Protein AF-A0A926PT07-F1 (afdb_monomer)

Secondary structure (DSSP, 8-state):
-TTTT-EEEEEEEEEEEEEEEEEEEE-TTEEEEEEETTEEEEEEEHHHHTTT--EE-GGGTT-EEEEEEEEESSSTT-EEEEEEEE-SSS--EEEEEEEEE--SS----------EEEEE--------

pLDDT: mean 75.86, std 19.14, range [34.69, 98.06]

Sequence (128 aa):
MAFQGDKVTIDVEKTLNYSGSNWDAISSGNIFSFYMNDRLIQSFSTADVNPVALVSAAQHEGEGKGFVHFYSTSNADNFNRIVIEQNDGSGFESDNHSFHAGTGKFAPTLVPEPSIVLGLATIGSTLR

Mean predicted aligned error: 9.71 Å

Radius of gyration: 14.76 Å; Cα contacts (8 Å, |Δi|>4): 295; chains: 1; bounding box: 50×29×31 Å

Solvent-accessible surface area (backbone atoms only — not comparable to full-atom values): 7240 Å² total; per-residue (Å²): 112,90,45,68,72,42,74,49,76,51,78,51,98,50,52,20,12,35,41,31,28,34,37,37,55,58,31,86,27,34,34,46,34,35,14,42,79,92,43,79,48,50,74,43,43,39,78,74,48,60,86,74,60,61,57,57,39,82,89,54,84,55,30,23,40,45,46,40,35,43,30,10,71,32,64,82,37,29,27,30,31,40,39,38,36,26,70,42,68,82,53,83,45,71,47,80,73,44,78,41,80,40,73,30,48,56,76,84,77,88,72,99,64,99,65,45,82,45,75,42,73,72,80,80,80,82,81,126

Nearest PDB structures (foldseek):
  5iku-assembly1_A  TM=4.256E-01  e=6.394E-01  Hathewaya histolytica
  6vls-assembly4_D  TM=3.884E-01  e=1.307E+00  Escherichia coli
  6vls-assembly2_B  TM=4.120E-01  e=2.145E+00  Escherichia coli
  1ous-assembly2_D-2  TM=3.761E-01  e=1.307E+00  Pseudomonas aeruginosa

Foldseek 3Di:
DVAAFHKDKDFAPFWFFKKKWKWWQQDQQKKKWFAAVPHTQDMDHSVNVVVFDFPQDVVSVRIGIFIEMEGEQFQSRIGGMIMIHGNDDDDTDIHDMDTDRDGTGDDDPDDPDPGHYDYRDGPDDPDD

Structure (mmCIF, N/CA/C/O backbone):
data_AF-A0A926PT07-F1
#
_entry.id   AF-A0A926PT07-F1
#
loop_
_atom_site.group_PDB
_atom_site.id
_atom_site.type_symbol
_atom_site.label_atom_id
_atom_site.label_alt_id
_atom_site.label_comp_id
_atom_site.label_asym_id
_atom_site.label_entity_id
_atom_site.label_seq_id
_atom_site.pdbx_PDB_ins_code
_atom_site.Cartn_x
_atom_site.Cartn_y
_atom_site.Cartn_z
_atom_site.occupancy
_atom_site.B_iso_or_equiv
_atom_site.auth_seq_id
_atom_site.auth_comp_id
_atom_site.auth_asym_id
_atom_site.auth_atom_id
_atom_site.pdbx_PDB_model_num
ATOM 1 N N . MET A 1 1 ? 11.630 -14.022 -18.370 1.00 49.03 1 MET A N 1
ATOM 2 C CA . MET A 1 1 ? 11.793 -13.020 -17.293 1.00 49.03 1 MET A CA 1
ATOM 3 C C . MET A 1 1 ? 11.371 -13.683 -15.991 1.00 49.03 1 MET A C 1
ATOM 5 O O . MET A 1 1 ? 10.574 -14.610 -16.067 1.00 49.03 1 MET A O 1
ATOM 9 N N . ALA A 1 2 ? 11.956 -13.325 -14.847 1.00 54.44 2 ALA A N 1
ATOM 10 C CA . ALA A 1 2 ? 11.891 -14.163 -13.644 1.00 54.44 2 ALA A CA 1
ATOM 11 C C . ALA A 1 2 ? 10.498 -14.262 -12.981 1.00 54.44 2 ALA A C 1
ATOM 13 O O . ALA A 1 2 ? 10.319 -15.167 -12.180 1.00 54.44 2 ALA A O 1
ATOM 14 N N . PHE A 1 3 ? 9.533 -13.394 -13.328 1.00 57.81 3 PHE A N 1
ATOM 15 C CA . PHE A 1 3 ? 8.243 -13.291 -12.618 1.00 57.81 3 PHE A CA 1
ATOM 16 C C . PHE A 1 3 ? 7.049 -12.833 -13.487 1.00 57.81 3 PHE A C 1
ATOM 18 O O . PHE A 1 3 ? 6.127 -12.190 -12.995 1.00 57.81 3 PHE A O 1
ATOM 25 N N . GLN A 1 4 ? 7.048 -13.091 -14.800 1.00 65.31 4 GLN A N 1
ATOM 26 C CA . GLN A 1 4 ? 5.950 -12.619 -15.657 1.00 65.31 4 GLN A CA 1
ATOM 27 C C . GLN A 1 4 ? 4.673 -13.451 -15.456 1.00 65.31 4 GLN A C 1
ATOM 29 O O . GLN A 1 4 ? 4.648 -14.635 -15.785 1.00 65.31 4 GLN A O 1
ATOM 34 N N . GLY A 1 5 ? 3.606 -12.807 -14.979 1.00 67.62 5 GLY A N 1
ATOM 35 C CA . GLY A 1 5 ? 2.313 -13.428 -14.673 1.00 67.62 5 GLY A CA 1
ATOM 36 C C . GLY A 1 5 ? 2.192 -13.954 -13.240 1.00 67.62 5 GLY A C 1
ATOM 37 O O . GLY A 1 5 ? 1.138 -14.478 -12.877 1.00 67.62 5 GLY A O 1
ATOM 38 N N . ASP A 1 6 ? 3.238 -13.788 -12.430 1.00 79.31 6 ASP A N 1
ATOM 39 C CA . ASP A 1 6 ? 3.248 -14.215 -11.038 1.00 79.31 6 ASP A CA 1
ATOM 40 C C . ASP A 1 6 ? 2.707 -13.129 -10.107 1.00 79.31 6 ASP A C 1
ATOM 42 O O . ASP A 1 6 ? 2.723 -11.926 -10.398 1.00 79.31 6 ASP A O 1
ATOM 46 N N . LYS A 1 7 ? 2.203 -13.589 -8.961 1.00 87.75 7 LYS A N 1
ATOM 47 C CA . LYS A 1 7 ? 1.618 -12.748 -7.922 1.00 87.75 7 LYS A CA 1
ATOM 48 C C . LYS A 1 7 ? 2.162 -13.164 -6.569 1.00 87.75 7 LYS A C 1
ATOM 50 O O . LYS A 1 7 ? 2.256 -14.356 -6.276 1.00 87.75 7 LYS A O 1
ATOM 55 N N . VAL A 1 8 ? 2.462 -12.182 -5.733 1.00 89.50 8 VAL A N 1
ATOM 56 C CA . VAL A 1 8 ? 2.810 -12.386 -4.328 1.00 89.50 8 VAL A CA 1
ATOM 57 C C . VAL A 1 8 ? 1.736 -11.748 -3.467 1.00 89.50 8 VAL A C 1
ATOM 59 O O . VAL A 1 8 ? 1.287 -10.635 -3.736 1.00 89.50 8 VAL A O 1
ATOM 62 N N . THR A 1 9 ? 1.336 -12.457 -2.417 1.00 93.62 9 THR A N 1
ATOM 63 C CA . THR A 1 9 ? 0.328 -11.984 -1.471 1.00 93.62 9 THR A CA 1
ATOM 64 C C . THR A 1 9 ? 0.950 -11.785 -0.098 1.00 93.62 9 THR A C 1
ATOM 66 O O . THR A 1 9 ? 1.647 -12.664 0.410 1.00 93.62 9 THR A O 1
ATOM 69 N N . ILE A 1 10 ? 0.655 -10.641 0.514 1.00 94.00 10 ILE A N 1
ATOM 70 C CA . ILE A 1 10 ? 0.904 -10.356 1.925 1.00 94.00 10 ILE A CA 1
ATOM 71 C C . ILE A 1 10 ? -0.457 -10.332 2.621 1.00 94.00 10 ILE A C 1
ATOM 73 O O . ILE A 1 10 ? -1.212 -9.366 2.490 1.00 94.00 10 ILE A O 1
ATOM 77 N N . ASP A 1 11 ? -0.762 -11.405 3.345 1.00 96.56 11 ASP A N 1
ATOM 78 C CA . ASP A 1 11 ? -1.942 -11.512 4.202 1.00 96.56 11 ASP A CA 1
ATOM 79 C C . ASP A 1 11 ? -1.578 -11.160 5.646 1.00 96.56 11 ASP A C 1
ATOM 81 O O . ASP A 1 11 ? -0.572 -11.633 6.183 1.00 96.56 11 ASP A O 1
ATOM 85 N N . VAL A 1 12 ? -2.413 -10.351 6.296 1.00 95.06 12 VAL A N 1
ATOM 86 C CA . VAL A 1 12 ? -2.250 -10.002 7.711 1.00 95.06 12 VAL A CA 1
ATOM 87 C C . VAL A 1 12 ? -3.519 -10.290 8.508 1.00 95.06 12 VAL A C 1
ATOM 89 O O . VAL A 1 12 ? -4.640 -10.115 8.039 1.00 95.06 12 VAL A O 1
ATOM 92 N N . GLU A 1 13 ? -3.353 -10.695 9.768 1.00 95.75 13 GLU A N 1
ATOM 93 C CA . GLU A 1 13 ? -4.489 -11.006 10.651 1.00 95.75 13 GLU A CA 1
ATOM 94 C C . GLU A 1 13 ? -5.271 -9.762 11.101 1.00 95.75 13 GLU A C 1
ATOM 96 O O . GLU A 1 13 ? -6.416 -9.858 11.548 1.00 95.75 13 GLU A O 1
ATOM 101 N N . LYS A 1 14 ? -4.640 -8.585 11.053 1.00 96.81 14 LYS A N 1
ATOM 102 C CA . LYS A 1 14 ? -5.227 -7.321 11.507 1.00 96.81 14 LYS A CA 1
ATOM 103 C C . LYS A 1 14 ? -5.712 -6.498 10.326 1.00 96.81 14 LYS A C 1
ATOM 105 O O . LYS A 1 14 ? -5.094 -6.487 9.270 1.00 96.81 14 LYS A O 1
ATOM 110 N N . THR A 1 15 ? -6.759 -5.713 10.559 1.00 97.56 15 THR A N 1
ATOM 111 C CA . THR A 1 15 ? -7.074 -4.590 9.680 1.00 97.56 15 THR A CA 1
ATOM 112 C C . THR A 1 15 ? -5.949 -3.561 9.749 1.00 97.56 15 THR A C 1
ATOM 114 O O . THR A 1 15 ? -5.520 -3.165 10.837 1.00 97.56 15 THR A O 1
ATOM 117 N N . LEU A 1 16 ? -5.487 -3.138 8.583 1.00 97.62 16 LEU A N 1
ATOM 118 C CA . LEU A 1 16 ? -4.525 -2.072 8.382 1.00 97.62 16 LEU A CA 1
ATOM 119 C C . LEU A 1 16 ? -5.238 -0.839 7.840 1.00 97.62 16 LEU A C 1
ATOM 121 O O . LEU A 1 16 ? -6.182 -0.929 7.050 1.00 97.62 16 LEU A O 1
ATOM 125 N N . ASN A 1 17 ? -4.723 0.320 8.226 1.00 96.31 17 ASN A N 1
ATOM 126 C CA . ASN A 1 17 ? -5.067 1.590 7.596 1.00 96.31 17 ASN A CA 1
ATOM 127 C C . ASN A 1 17 ? -3.843 2.296 6.988 1.00 96.31 17 ASN A C 1
ATOM 129 O O . ASN A 1 17 ? -3.971 3.395 6.449 1.00 96.31 17 ASN A O 1
ATOM 133 N N . TYR A 1 18 ? -2.665 1.667 7.055 1.00 94.00 18 TYR A N 1
ATOM 134 C CA . TYR A 1 18 ? -1.445 2.141 6.415 1.00 94.00 18 TYR A CA 1
ATOM 135 C C . TYR A 1 18 ? -0.477 0.992 6.100 1.00 94.00 18 TYR A C 1
ATOM 137 O O . TYR A 1 18 ? -0.304 0.065 6.900 1.00 94.00 18 TYR A O 1
ATOM 145 N N . SER A 1 19 ? 0.169 1.098 4.940 1.00 92.94 19 SER A N 1
ATOM 146 C CA . SER A 1 19 ? 1.299 0.286 4.496 1.00 92.94 19 SER A CA 1
ATOM 147 C C . SER A 1 19 ? 2.295 1.189 3.780 1.00 92.94 19 SER A C 1
ATOM 149 O O . SER A 1 19 ? 1.897 2.019 2.969 1.00 92.94 19 SER A O 1
ATOM 151 N N . GLY A 1 20 ? 3.583 1.008 4.023 1.00 88.94 20 GLY A N 1
ATOM 152 C CA . GLY A 1 20 ? 4.634 1.646 3.244 1.00 88.94 20 GLY A CA 1
ATOM 153 C C . GLY A 1 20 ? 5.771 0.686 2.948 1.00 88.94 20 GLY A C 1
ATOM 154 O O . GLY A 1 20 ? 5.950 -0.292 3.670 1.00 88.94 20 GLY A O 1
ATOM 155 N N . SER A 1 21 ? 6.507 0.941 1.878 1.00 86.38 21 SER A N 1
ATOM 156 C CA . SER A 1 21 ? 7.648 0.121 1.467 1.00 86.38 21 SER A CA 1
ATOM 157 C C . SER A 1 21 ? 8.569 0.909 0.555 1.00 86.38 21 SER A C 1
ATOM 159 O O . SER A 1 21 ? 8.106 1.768 -0.200 1.00 86.38 21 SER A O 1
ATOM 161 N N . ASN A 1 22 ? 9.851 0.564 0.554 1.00 81.94 22 ASN A N 1
ATOM 162 C CA . ASN A 1 22 ? 10.694 0.891 -0.584 1.00 81.94 22 ASN A CA 1
ATOM 163 C C . ASN A 1 22 ? 10.236 0.051 -1.764 1.00 81.94 22 ASN A C 1
ATOM 165 O O . ASN A 1 22 ? 10.091 -1.164 -1.646 1.00 81.94 22 ASN A O 1
ATOM 169 N N . TRP A 1 23 ? 10.006 0.708 -2.887 1.00 80.62 23 TRP A N 1
ATOM 170 C CA . TRP A 1 23 ? 9.766 0.047 -4.153 1.00 80.62 23 TRP A CA 1
ATOM 171 C C . TRP A 1 23 ? 10.954 0.343 -5.061 1.00 80.62 23 TRP A C 1
ATOM 173 O O . TRP A 1 23 ? 11.205 1.507 -5.389 1.00 80.62 23 TRP A O 1
ATOM 183 N N . ASP A 1 24 ? 11.698 -0.708 -5.399 1.00 71.94 24 ASP A N 1
ATOM 184 C CA . ASP A 1 24 ? 12.810 -0.680 -6.345 1.00 71.94 24 ASP A CA 1
ATOM 185 C C . ASP A 1 24 ? 12.416 -1.417 -7.637 1.00 71.94 24 ASP A C 1
ATOM 187 O O . ASP A 1 24 ? 11.422 -2.147 -7.677 1.00 71.94 24 ASP A O 1
ATOM 191 N N . ALA A 1 25 ? 13.149 -1.193 -8.723 1.00 71.38 25 ALA A N 1
ATOM 192 C CA . ALA A 1 25 ? 12.833 -1.763 -10.037 1.00 71.38 25 ALA A CA 1
ATOM 193 C C . ALA A 1 25 ? 11.384 -1.490 -10.514 1.00 71.38 25 ALA A C 1
ATOM 195 O O . ALA A 1 25 ? 10.705 -2.360 -11.068 1.00 71.38 25 ALA A O 1
ATOM 196 N N . ILE A 1 26 ? 10.888 -0.264 -10.287 1.00 71.44 26 ILE A N 1
ATOM 197 C CA . ILE A 1 26 ? 9.546 0.177 -10.701 1.00 71.44 26 ILE A CA 1
ATOM 198 C C . ILE A 1 26 ? 9.410 0.045 -12.228 1.00 71.44 26 ILE A C 1
ATOM 200 O O . ILE A 1 26 ? 9.932 0.871 -12.980 1.00 71.44 26 ILE A O 1
ATOM 204 N N . SER A 1 27 ? 8.665 -0.964 -12.690 1.00 72.50 27 SER A N 1
ATOM 205 C CA . SER A 1 27 ? 8.451 -1.262 -14.115 1.00 72.50 27 SER A CA 1
ATOM 206 C C . SER A 1 27 ? 6.971 -1.202 -14.516 1.00 72.50 27 SER A C 1
ATOM 208 O O . SER A 1 27 ? 6.067 -1.392 -13.702 1.00 72.50 27 SER A O 1
ATOM 210 N N . SER A 1 28 ? 6.676 -0.919 -15.790 1.0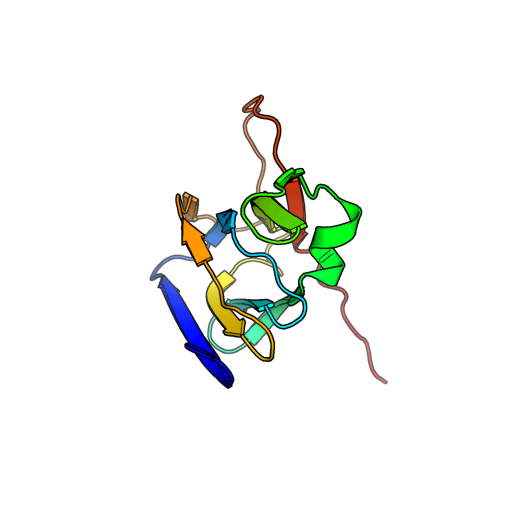0 75.12 28 SER A N 1
ATOM 211 C CA . SER A 1 28 ? 5.306 -0.662 -16.284 1.00 75.12 28 SER A CA 1
ATOM 212 C C . SER A 1 28 ? 4.289 -1.780 -16.016 1.00 75.12 28 SER A C 1
ATOM 214 O O . SER A 1 28 ? 3.089 -1.519 -16.047 1.00 75.12 28 SER A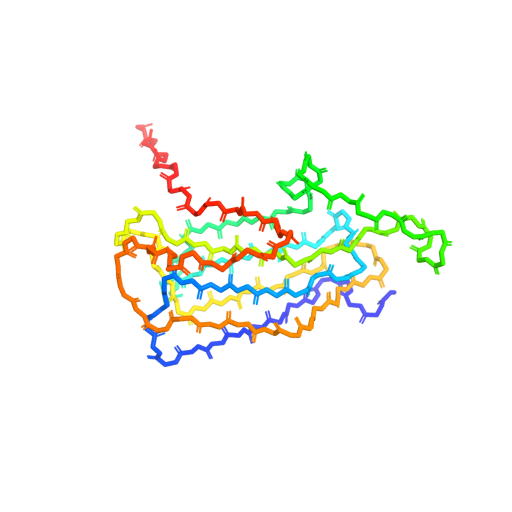 O 1
ATOM 216 N N . GLY A 1 29 ? 4.743 -3.010 -15.761 1.00 79.88 29 GLY A N 1
ATOM 217 C CA . GLY A 1 29 ? 3.880 -4.155 -15.481 1.00 79.88 29 GLY A CA 1
ATOM 218 C C . GLY A 1 29 ? 3.584 -4.417 -14.004 1.00 79.88 29 GLY A C 1
ATOM 219 O O . GLY A 1 29 ? 2.760 -5.291 -13.730 1.00 79.88 29 GLY A O 1
ATOM 220 N N . ASN A 1 30 ? 4.207 -3.695 -13.067 1.00 83.44 30 ASN A N 1
ATOM 221 C CA . ASN A 1 30 ? 3.978 -3.898 -11.639 1.00 83.44 30 ASN A CA 1
ATOM 222 C C . ASN A 1 30 ? 2.625 -3.296 -11.190 1.00 83.44 30 ASN A C 1
ATOM 224 O O . ASN A 1 30 ? 2.291 -2.154 -11.534 1.00 83.44 30 ASN A O 1
ATOM 228 N N . ILE A 1 31 ? 1.885 -4.023 -10.350 1.00 88.38 31 ILE A N 1
ATOM 229 C CA . ILE A 1 31 ? 0.610 -3.585 -9.763 1.00 88.38 31 ILE A CA 1
ATOM 230 C C . ILE A 1 31 ? 0.574 -3.909 -8.265 1.00 88.38 31 ILE A C 1
ATOM 232 O O . ILE A 1 31 ? 0.833 -5.044 -7.878 1.00 88.38 31 ILE A O 1
ATOM 236 N N . PHE A 1 32 ? 0.174 -2.939 -7.438 1.00 90.06 32 PHE A N 1
ATOM 237 C CA . PHE A 1 32 ? -0.199 -3.123 -6.033 1.00 90.06 32 PHE A CA 1
ATOM 238 C C . PHE A 1 32 ? -1.708 -3.050 -5.871 1.00 90.06 32 PHE A C 1
ATOM 240 O O . PHE A 1 32 ? -2.30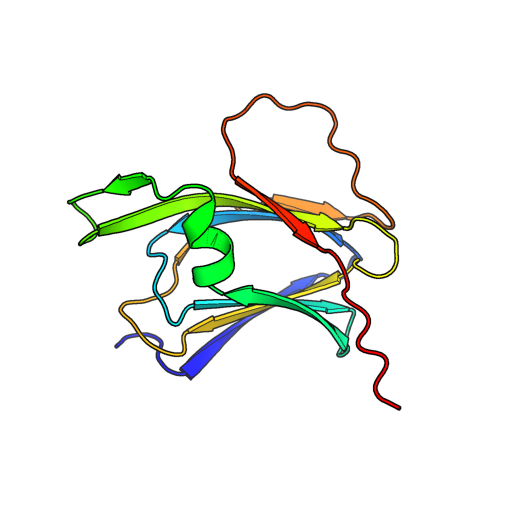5 -1.997 -6.082 1.00 90.06 32 PHE A O 1
ATOM 247 N N . SER A 1 33 ? -2.324 -4.129 -5.415 1.00 94.44 33 SER A N 1
ATOM 248 C CA . SER A 1 33 ? -3.752 -4.184 -5.127 1.00 94.44 33 SER A CA 1
ATOM 249 C C . SER A 1 33 ? -3.998 -4.433 -3.642 1.00 94.44 33 SER A C 1
ATOM 251 O O . SER A 1 33 ? -3.472 -5.372 -3.051 1.00 94.44 33 SER A O 1
ATOM 253 N N . PHE A 1 34 ? -4.845 -3.609 -3.037 1.00 96.50 34 PHE A N 1
ATOM 254 C CA . PHE A 1 34 ? -5.222 -3.675 -1.629 1.00 96.50 34 PHE A CA 1
ATOM 255 C C . PHE A 1 34 ? -6.616 -4.268 -1.506 1.00 96.50 34 PHE A C 1
ATOM 257 O O . PHE A 1 34 ? -7.539 -3.829 -2.192 1.00 96.50 34 PHE A O 1
ATOM 264 N N . TYR A 1 35 ? -6.787 -5.235 -0.613 1.00 97.81 35 TYR A N 1
ATOM 265 C CA . TYR A 1 35 ? -8.048 -5.930 -0.398 1.00 97.81 35 TYR A CA 1
ATOM 266 C C . TYR A 1 35 ? -8.454 -5.911 1.072 1.00 97.81 35 TYR A C 1
ATOM 268 O O . TYR A 1 35 ? -7.616 -5.971 1.971 1.00 97.81 35 TYR A O 1
ATOM 276 N N . MET A 1 36 ? -9.765 -5.890 1.301 1.00 97.19 36 MET A N 1
ATOM 277 C CA . MET A 1 36 ? -10.367 -6.261 2.575 1.00 97.19 36 MET A CA 1
ATOM 278 C C . MET A 1 36 ? -11.094 -7.587 2.375 1.00 97.19 36 MET A C 1
ATOM 280 O O . MET A 1 36 ? -12.152 -7.635 1.739 1.00 97.19 36 MET A O 1
ATOM 284 N N . ASN A 1 37 ? -10.517 -8.663 2.901 1.00 94.19 37 ASN A N 1
ATOM 285 C CA . ASN A 1 37 ? -10.868 -10.037 2.556 1.00 94.19 37 ASN A CA 1
ATOM 286 C C . ASN A 1 37 ? -10.794 -10.206 1.029 1.00 94.19 37 ASN A C 1
ATOM 288 O O . ASN A 1 37 ? -9.771 -9.894 0.429 1.00 94.19 37 ASN A O 1
ATOM 292 N N . ASP A 1 38 ? -11.886 -10.611 0.380 1.00 94.31 38 ASP A N 1
ATOM 293 C CA . ASP A 1 38 ? -11.939 -10.782 -1.075 1.00 94.31 38 ASP A CA 1
ATOM 294 C C . ASP A 1 38 ? -12.376 -9.539 -1.854 1.00 94.31 38 ASP A C 1
ATOM 296 O O . ASP A 1 38 ? -12.437 -9.559 -3.083 1.00 94.31 38 ASP A O 1
ATOM 300 N N . ARG A 1 39 ? -12.643 -8.423 -1.167 1.00 95.44 39 ARG A N 1
ATOM 301 C CA . ARG A 1 39 ? -13.052 -7.176 -1.815 1.00 95.44 39 ARG A CA 1
ATOM 302 C C . ARG A 1 39 ? -11.839 -6.324 -2.164 1.00 95.44 39 ARG A C 1
ATOM 304 O O . ARG A 1 39 ? -11.146 -5.866 -1.259 1.00 95.44 39 ARG A O 1
ATOM 311 N N . LEU A 1 40 ? -11.644 -6.043 -3.453 1.00 96.69 40 LEU A N 1
ATOM 312 C CA . LEU A 1 40 ? -10.680 -5.040 -3.906 1.00 96.69 40 LEU A CA 1
ATOM 313 C C . LEU A 1 40 ? -11.072 -3.660 -3.359 1.00 96.69 40 LEU A C 1
ATOM 315 O O . LEU A 1 40 ? -12.212 -3.220 -3.510 1.00 96.69 40 LEU A O 1
ATOM 319 N N . ILE A 1 41 ? -10.123 -2.999 -2.709 1.00 96.75 41 ILE A N 1
ATOM 320 C CA . ILE A 1 41 ? -10.256 -1.654 -2.148 1.00 96.75 41 ILE A CA 1
ATOM 321 C C . ILE A 1 41 ? -9.688 -0.622 -3.109 1.00 96.75 41 ILE A C 1
ATOM 323 O O . ILE A 1 41 ? -10.358 0.361 -3.419 1.00 96.75 41 ILE A O 1
ATOM 327 N N . GLN A 1 42 ? -8.455 -0.844 -3.559 1.00 93.75 42 GLN A N 1
ATOM 328 C CA . GLN A 1 42 ? -7.768 0.037 -4.490 1.00 93.75 42 GLN A CA 1
ATOM 329 C C . GLN A 1 42 ? -6.633 -0.710 -5.186 1.00 93.75 42 GLN A C 1
ATOM 331 O O . GLN A 1 42 ? -6.076 -1.649 -4.618 1.00 93.75 42 GLN A O 1
ATOM 336 N N . SER A 1 43 ? -6.277 -0.277 -6.391 1.00 92.69 43 SER A N 1
ATOM 337 C CA . SER A 1 43 ? -5.110 -0.768 -7.111 1.00 92.69 43 SER A CA 1
ATOM 338 C C . SER A 1 43 ? -4.275 0.390 -7.644 1.00 92.69 43 SER A C 1
ATOM 340 O O . SER A 1 43 ? -4.830 1.365 -8.138 1.00 92.69 43 SER A O 1
ATOM 342 N N . PHE A 1 44 ? -2.955 0.258 -7.569 1.00 86.81 44 PHE A N 1
ATOM 343 C CA . PHE A 1 44 ? -1.987 1.207 -8.108 1.00 86.81 44 PHE A CA 1
ATOM 344 C C . PHE A 1 44 ? -1.065 0.486 -9.070 1.00 86.81 44 PHE A C 1
ATOM 346 O O . PHE A 1 44 ? -0.489 -0.549 -8.745 1.00 86.81 44 PHE A O 1
ATOM 353 N N . SER A 1 45 ? -0.924 1.051 -10.252 1.00 84.19 45 SER A N 1
ATOM 354 C CA . SER A 1 45 ? 0.111 0.712 -11.213 1.00 84.19 45 SER A CA 1
ATOM 355 C C . SER A 1 45 ? 1.290 1.664 -11.055 1.00 84.19 45 SER A C 1
ATOM 357 O O . SER A 1 45 ? 1.199 2.709 -10.406 1.00 84.19 45 SER A O 1
ATOM 359 N N . THR A 1 46 ? 2.398 1.367 -11.719 1.00 75.06 46 THR A N 1
ATOM 360 C CA . THR A 1 46 ? 3.515 2.315 -11.781 1.00 75.06 46 THR A CA 1
ATOM 361 C C . THR A 1 46 ? 3.143 3.634 -12.433 1.00 75.06 46 THR A C 1
ATOM 363 O O . THR A 1 46 ? 3.725 4.643 -12.060 1.00 75.06 46 THR A O 1
ATOM 366 N N . ALA A 1 47 ? 2.138 3.691 -13.312 1.00 74.44 47 ALA A N 1
ATOM 367 C CA . ALA A 1 47 ? 1.646 4.954 -13.864 1.00 74.44 47 ALA A CA 1
ATOM 368 C C . ALA A 1 47 ? 1.040 5.879 -12.792 1.00 74.44 47 ALA A C 1
ATOM 370 O O . ALA A 1 47 ? 1.098 7.096 -12.950 1.00 74.44 47 ALA A O 1
ATOM 371 N N . ASP A 1 48 ? 0.520 5.322 -11.695 1.00 75.25 48 ASP A N 1
ATOM 372 C CA . ASP A 1 48 ? -0.022 6.088 -10.567 1.00 75.25 48 ASP A CA 1
ATOM 373 C C . ASP A 1 48 ? 1.091 6.629 -9.648 1.00 75.25 48 ASP A C 1
ATOM 375 O O . ASP A 1 48 ? 0.904 7.632 -8.959 1.00 75.25 48 ASP A O 1
ATOM 379 N N . VAL A 1 49 ? 2.270 5.996 -9.670 1.00 64.25 49 VAL A N 1
ATOM 380 C CA . VAL A 1 49 ? 3.464 6.376 -8.889 1.00 64.25 49 VAL A CA 1
ATOM 381 C C . VAL A 1 49 ? 4.409 7.295 -9.682 1.00 64.25 49 VAL A C 1
ATOM 383 O O . VAL A 1 49 ? 5.010 8.216 -9.125 1.00 64.25 49 VAL A O 1
ATOM 386 N N . ASN A 1 50 ? 4.501 7.080 -10.998 1.00 60.59 50 ASN A N 1
ATOM 387 C CA . ASN A 1 50 ? 5.370 7.773 -11.955 1.00 60.59 50 ASN A CA 1
ATOM 388 C C . ASN A 1 50 ? 5.250 9.317 -11.932 1.00 60.59 50 ASN A C 1
ATOM 390 O O . ASN A 1 50 ? 6.282 9.977 -12.040 1.00 60.59 50 ASN A O 1
ATOM 394 N N . PRO A 1 51 ? 4.080 9.953 -11.704 1.00 53.16 51 PRO A N 1
ATOM 395 C CA . PRO A 1 51 ? 4.035 11.413 -11.624 1.00 53.16 51 PRO A CA 1
ATOM 396 C C . PRO A 1 51 ? 4.595 12.006 -10.316 1.00 53.16 51 PRO A C 1
ATOM 398 O O . PRO A 1 51 ? 4.698 13.230 -10.242 1.00 53.16 51 PRO A O 1
ATOM 401 N N . VAL A 1 52 ? 4.941 11.209 -9.288 1.00 49.44 52 VAL A N 1
ATOM 402 C CA . VAL A 1 52 ? 5.193 11.741 -7.928 1.00 49.44 52 VAL A CA 1
ATOM 403 C C . VAL A 1 52 ? 6.659 11.724 -7.476 1.00 49.44 52 VAL A C 1
ATOM 405 O O . VAL A 1 52 ? 7.047 12.678 -6.811 1.00 49.44 52 VAL A O 1
ATOM 408 N N . ALA A 1 53 ? 7.498 10.745 -7.838 1.00 51.31 53 ALA A N 1
ATOM 409 C CA . ALA A 1 53 ? 8.965 10.841 -7.689 1.00 51.31 53 ALA A CA 1
ATOM 410 C C . ALA A 1 53 ? 9.678 9.580 -8.199 1.00 51.31 53 ALA A C 1
ATOM 412 O O . ALA A 1 53 ? 9.778 8.584 -7.487 1.00 51.31 53 ALA A O 1
ATOM 413 N N . LEU A 1 54 ? 10.271 9.642 -9.389 1.00 50.38 54 LEU A N 1
ATOM 414 C CA . LEU A 1 54 ? 11.323 8.700 -9.764 1.00 50.38 54 LEU A CA 1
ATOM 415 C C . LEU A 1 54 ? 12.673 9.357 -9.466 1.00 50.38 54 LEU A C 1
ATOM 417 O O . LEU A 1 54 ? 13.078 10.296 -10.151 1.00 50.38 54 LEU A O 1
ATOM 421 N N . VAL A 1 55 ? 13.403 8.853 -8.468 1.00 49.94 55 VAL A N 1
ATOM 422 C CA . VAL A 1 55 ? 14.864 9.002 -8.469 1.00 49.94 55 VAL A CA 1
ATOM 423 C C . VAL A 1 55 ? 15.393 7.923 -9.405 1.00 49.94 55 VAL A C 1
ATOM 425 O O . VAL A 1 55 ? 15.619 6.792 -8.987 1.00 49.94 55 VAL A O 1
ATOM 428 N N . SER A 1 56 ? 15.531 8.249 -10.689 1.00 49.84 56 SER A N 1
ATOM 429 C CA . SER A 1 56 ? 16.098 7.336 -11.684 1.00 49.84 56 SER A CA 1
ATOM 430 C C . SER A 1 56 ? 17.604 7.202 -11.458 1.00 49.84 56 SER A C 1
ATOM 432 O O . SER A 1 56 ? 18.328 8.202 -11.509 1.00 49.84 56 SER A O 1
ATOM 434 N N . ALA A 1 57 ? 18.099 5.989 -11.231 1.00 43.28 57 ALA A N 1
ATOM 435 C CA . ALA A 1 57 ? 19.532 5.725 -11.164 1.00 43.28 57 ALA A CA 1
ATOM 436 C C . ALA A 1 57 ? 19.993 5.035 -12.454 1.00 43.28 57 ALA A C 1
ATOM 438 O O . ALA A 1 57 ? 19.466 3.996 -12.836 1.00 43.28 57 ALA A O 1
ATOM 439 N N . ALA A 1 58 ? 21.031 5.574 -13.105 1.00 47.03 58 ALA A N 1
ATOM 440 C CA . ALA A 1 58 ? 21.596 4.999 -14.334 1.00 47.03 58 ALA A CA 1
ATOM 441 C C . ALA A 1 58 ? 22.135 3.561 -14.159 1.00 47.03 58 ALA A C 1
ATOM 443 O O . ALA A 1 58 ? 22.357 2.864 -15.142 1.00 47.03 58 ALA A O 1
ATOM 444 N N . GLN A 1 59 ? 22.342 3.123 -12.912 1.00 43.38 59 GLN A N 1
ATOM 445 C CA . GLN A 1 59 ? 22.770 1.766 -12.563 1.00 43.38 59 GLN A CA 1
ATOM 446 C C . GLN A 1 59 ? 21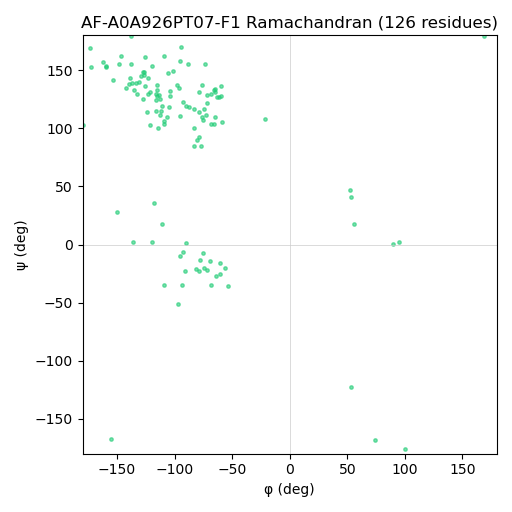.638 0.721 -12.622 1.00 43.38 59 GLN A C 1
ATOM 448 O O . GLN A 1 59 ? 21.946 -0.463 -12.635 1.00 43.38 59 GLN A O 1
ATOM 453 N N . HIS A 1 60 ? 20.372 1.146 -12.711 1.00 47.28 60 HIS A N 1
ATOM 454 C CA . HIS A 1 60 ? 19.185 0.281 -12.812 1.00 47.28 60 HIS A CA 1
ATOM 455 C C . HIS A 1 60 ? 18.433 0.513 -14.135 1.00 47.28 60 HIS A C 1
ATOM 457 O O . HIS A 1 60 ? 17.213 0.572 -14.166 1.00 47.28 60 HIS A O 1
ATOM 463 N N . GLU A 1 61 ? 19.157 0.782 -15.227 1.00 53.31 61 GLU A N 1
ATOM 464 C CA . GLU A 1 61 ? 18.575 1.011 -16.567 1.00 53.31 61 GLU A CA 1
ATOM 465 C C . GLU A 1 61 ? 17.508 2.132 -16.649 1.00 53.31 61 GLU A C 1
ATOM 467 O O . GLU A 1 61 ? 16.775 2.236 -17.629 1.00 53.31 61 GLU A O 1
ATOM 472 N N . GLY A 1 62 ? 17.452 3.031 -15.657 1.00 54.19 62 GLY A N 1
ATOM 473 C CA . GLY A 1 62 ? 16.454 4.104 -15.580 1.00 54.19 62 GLY A CA 1
ATOM 474 C C . GLY A 1 62 ? 15.218 3.780 -14.735 1.00 54.19 62 GLY A C 1
ATOM 475 O O . GLY A 1 62 ? 14.344 4.641 -14.624 1.00 54.19 62 GLY A O 1
ATOM 476 N N . GLU A 1 63 ? 15.156 2.606 -14.102 1.00 52.59 63 GLU A N 1
ATOM 477 C CA . GLU A 1 63 ? 14.152 2.284 -13.085 1.00 52.59 63 GLU A CA 1
ATOM 478 C C . GLU A 1 63 ? 14.264 3.276 -11.914 1.00 52.59 63 GLU A C 1
ATOM 480 O O . GLU A 1 63 ? 15.360 3.681 -11.499 1.00 52.59 63 GLU A O 1
ATOM 485 N N . GLY A 1 64 ? 13.117 3.751 -11.427 1.00 59.00 64 GLY A N 1
ATOM 486 C CA . GLY A 1 64 ? 13.088 4.645 -10.276 1.00 59.00 64 GLY A CA 1
ATOM 487 C C . GLY A 1 64 ? 12.854 3.889 -8.983 1.00 59.00 64 GLY A C 1
ATOM 488 O O . GLY A 1 64 ? 12.301 2.794 -8.971 1.00 59.00 64 GLY A O 1
ATOM 489 N N . LYS A 1 65 ? 13.270 4.530 -7.894 1.00 64.50 65 LYS A N 1
ATOM 490 C CA . LYS A 1 65 ? 13.157 4.024 -6.531 1.00 64.50 65 LYS A CA 1
ATOM 491 C C . LYS A 1 65 ? 12.530 5.062 -5.618 1.00 64.50 65 LYS A C 1
ATOM 493 O O . LYS A 1 65 ? 12.801 6.261 -5.761 1.00 64.50 65 LYS A O 1
ATOM 498 N N . GLY A 1 66 ? 11.743 4.608 -4.654 1.00 72.06 66 GLY A N 1
ATOM 499 C CA . GLY A 1 66 ? 11.176 5.484 -3.636 1.00 72.06 66 GLY A CA 1
ATOM 500 C C . GLY A 1 66 ? 10.458 4.728 -2.529 1.00 72.06 66 GLY A C 1
ATOM 501 O O . GLY A 1 66 ? 9.925 3.641 -2.748 1.00 72.06 66 GLY A O 1
ATOM 502 N N . PHE A 1 67 ? 10.422 5.330 -1.340 1.00 76.56 67 PHE A N 1
ATOM 503 C CA . PHE A 1 67 ? 9.548 4.866 -0.270 1.00 76.56 67 PHE A CA 1
ATOM 504 C C . PHE A 1 67 ? 8.129 5.361 -0.551 1.00 76.56 67 PHE A C 1
ATOM 506 O O . PHE A 1 67 ? 7.878 6.572 -0.551 1.00 76.56 67 PHE A O 1
ATOM 513 N N . VAL A 1 68 ? 7.216 4.430 -0.815 1.00 81.38 68 VAL A N 1
ATOM 514 C CA . VAL A 1 68 ? 5.803 4.705 -1.085 1.00 81.38 68 VAL A CA 1
ATOM 515 C C . VAL A 1 68 ? 4.970 4.492 0.170 1.00 81.38 68 VAL A C 1
ATOM 517 O O . VAL A 1 68 ? 5.151 3.515 0.892 1.00 81.38 68 VAL A O 1
ATOM 520 N N . HIS A 1 69 ? 4.034 5.403 0.421 1.00 85.38 69 HIS A N 1
ATOM 521 C CA . HIS A 1 69 ? 3.059 5.318 1.501 1.00 85.38 69 HIS A CA 1
ATOM 522 C C . HIS A 1 69 ? 1.659 5.129 0.934 1.00 85.38 69 HIS A C 1
ATOM 524 O O . HIS A 1 69 ? 1.184 5.982 0.191 1.00 85.38 69 HIS A O 1
ATOM 530 N N . PHE A 1 70 ? 0.974 4.080 1.369 1.00 89.50 70 PHE A N 1
ATOM 531 C CA . PHE A 1 70 ? -0.433 3.812 1.102 1.00 89.50 70 PHE A CA 1
ATOM 532 C C . PHE A 1 70 ? -1.214 3.979 2.396 1.00 89.50 70 PHE A C 1
ATOM 534 O O . PHE A 1 70 ? -0.954 3.280 3.377 1.00 89.50 70 PHE A O 1
ATOM 541 N N . TYR A 1 71 ? -2.170 4.902 2.423 1.00 90.44 71 TYR A N 1
ATOM 542 C CA . TYR A 1 71 ? -2.931 5.190 3.637 1.00 90.44 71 TYR A CA 1
ATOM 543 C C . TYR A 1 71 ? -4.422 5.358 3.373 1.00 90.44 71 TYR A C 1
ATOM 545 O O . TYR A 1 71 ? -4.847 6.004 2.414 1.00 90.44 71 TYR A O 1
ATOM 553 N N . SER A 1 72 ? -5.216 4.798 4.276 1.00 94.06 72 SER A N 1
ATOM 554 C CA . SER A 1 72 ? -6.664 4.936 4.310 1.00 94.06 72 SER A CA 1
ATOM 555 C C . SER A 1 72 ? -7.068 6.385 4.574 1.00 94.06 72 SER A C 1
ATOM 557 O O . SER A 1 72 ? -6.570 7.037 5.498 1.00 94.06 72 SER A O 1
ATOM 559 N N . THR A 1 73 ? -8.017 6.890 3.797 1.00 91.88 73 THR A N 1
ATOM 560 C CA . THR A 1 73 ? -8.659 8.193 3.997 1.00 91.88 73 THR A CA 1
ATOM 561 C C . THR A 1 73 ? -9.970 8.090 4.785 1.00 91.88 73 THR A C 1
ATOM 563 O O . THR A 1 73 ? -10.499 9.114 5.227 1.00 91.88 73 THR A O 1
ATOM 566 N N . SER A 1 74 ? -10.479 6.875 5.015 1.00 93.12 74 SER A N 1
ATOM 567 C CA . SER A 1 74 ? -11.744 6.582 5.694 1.00 93.12 74 SER A CA 1
ATOM 568 C C . SER A 1 74 ? -11.746 5.173 6.327 1.00 93.12 74 SER A C 1
ATOM 570 O O . SER A 1 74 ? -10.709 4.554 6.507 1.00 93.12 74 SER A O 1
ATOM 572 N N . ASN A 1 75 ? -12.906 4.657 6.751 1.00 94.12 75 ASN A N 1
ATOM 573 C CA . ASN A 1 75 ? -13.038 3.230 7.105 1.00 94.12 75 ASN A CA 1
ATOM 574 C C . ASN A 1 75 ? -13.235 2.344 5.863 1.00 94.12 75 ASN A C 1
ATOM 576 O O . ASN A 1 75 ? -13.047 1.132 5.924 1.00 94.12 75 ASN A O 1
ATOM 580 N N . ALA A 1 76 ? -13.682 2.928 4.748 1.00 94.44 76 ALA A N 1
ATOM 581 C CA . ALA A 1 76 ? -14.043 2.175 3.550 1.00 94.44 76 ALA A CA 1
ATOM 582 C C . ALA A 1 76 ? -12.815 1.656 2.790 1.00 94.44 76 ALA A C 1
ATOM 584 O O . ALA A 1 76 ? -12.940 0.702 2.023 1.00 94.44 76 ALA A O 1
ATOM 585 N N . ASP A 1 77 ? -11.660 2.270 3.038 1.00 93.44 77 ASP A N 1
ATOM 586 C CA . ASP A 1 77 ? -10.376 2.024 2.391 1.00 93.44 77 ASP A CA 1
ATOM 587 C C . ASP A 1 77 ? -9.347 1.368 3.332 1.00 93.44 77 ASP A C 1
ATOM 589 O O . ASP A 1 77 ? -8.148 1.382 3.053 1.00 93.44 77 ASP A O 1
ATOM 593 N N . ASN A 1 78 ? -9.795 0.783 4.449 1.00 96.75 78 ASN A N 1
ATOM 594 C CA . ASN A 1 78 ? -8.972 -0.139 5.235 1.00 96.75 78 ASN A CA 1
ATOM 595 C C . ASN A 1 78 ? -8.831 -1.489 4.514 1.00 96.75 78 ASN A C 1
ATOM 597 O O . ASN A 1 78 ? -9.693 -1.869 3.719 1.00 96.75 78 ASN A O 1
ATOM 601 N N . PHE A 1 79 ? -7.759 -2.223 4.806 1.00 98.06 79 PHE A N 1
ATOM 602 C CA . PHE A 1 79 ? -7.388 -3.452 4.099 1.00 98.06 79 PHE A CA 1
ATOM 603 C C . PHE A 1 79 ? -6.714 -4.460 5.039 1.00 98.06 79 PHE A C 1
ATOM 605 O O . PHE A 1 79 ? -6.257 -4.103 6.120 1.00 98.06 79 PHE A O 1
ATOM 612 N N . ASN A 1 80 ? -6.647 -5.726 4.642 1.00 97.94 80 ASN A N 1
ATOM 613 C CA . ASN A 1 80 ? -5.924 -6.791 5.353 1.00 97.94 80 ASN A CA 1
ATOM 614 C C . ASN A 1 80 ? -5.111 -7.700 4.415 1.00 97.94 80 ASN A C 1
ATOM 616 O O . ASN A 1 80 ? -4.484 -8.651 4.875 1.00 97.94 80 ASN A O 1
ATOM 620 N N . ARG A 1 81 ? -5.110 -7.407 3.111 1.00 97.94 81 ARG A N 1
ATOM 621 C CA . ARG A 1 81 ? -4.343 -8.147 2.113 1.00 97.94 81 ARG A CA 1
ATOM 622 C C . ARG A 1 81 ? -3.772 -7.204 1.064 1.00 97.94 81 ARG A C 1
ATOM 624 O O . ARG A 1 81 ? -4.482 -6.334 0.558 1.00 97.94 81 ARG A O 1
ATOM 631 N N . ILE A 1 82 ? -2.501 -7.398 0.732 1.00 95.62 82 ILE A N 1
ATOM 632 C CA . ILE A 1 82 ? -1.816 -6.726 -0.376 1.00 95.62 82 ILE A CA 1
ATOM 633 C C . ILE A 1 82 ? -1.446 -7.802 -1.389 1.00 95.62 82 ILE A C 1
ATOM 635 O O . ILE A 1 82 ? -0.843 -8.808 -1.027 1.00 95.62 82 ILE A O 1
ATOM 639 N N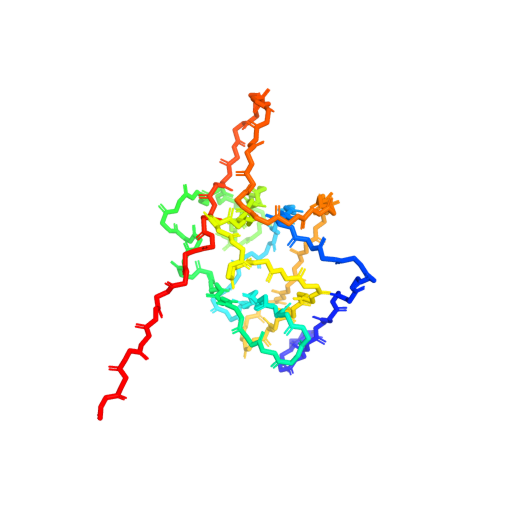 . VAL A 1 83 ? -1.818 -7.599 -2.644 1.00 94.06 83 VAL A N 1
ATOM 640 C CA . VAL A 1 83 ? -1.418 -8.450 -3.765 1.00 94.06 83 VAL A CA 1
ATOM 641 C C . VAL A 1 83 ? -0.520 -7.627 -4.663 1.00 94.06 83 VAL A C 1
ATOM 643 O O . VAL A 1 83 ? -0.881 -6.514 -5.045 1.00 94.06 83 VAL A O 1
ATOM 646 N N . ILE A 1 84 ? 0.640 -8.180 -4.982 1.00 89.62 84 ILE A N 1
ATOM 647 C CA . ILE A 1 84 ? 1.614 -7.562 -5.862 1.00 89.62 84 ILE A CA 1
ATOM 648 C C . ILE A 1 84 ? 1.763 -8.436 -7.095 1.00 89.62 84 ILE A C 1
ATOM 650 O O . ILE A 1 84 ? 2.033 -9.631 -6.979 1.00 89.62 84 ILE A O 1
ATOM 654 N N . GLU A 1 85 ? 1.553 -7.849 -8.265 1.00 89.00 85 GLU A N 1
ATOM 655 C CA . GLU A 1 85 ? 1.525 -8.560 -9.542 1.00 89.00 85 GLU A CA 1
ATOM 656 C C . GLU A 1 85 ? 2.550 -7.969 -10.507 1.00 89.00 85 GLU A C 1
ATOM 658 O O . GLU A 1 85 ? 2.729 -6.750 -10.543 1.00 89.00 85 GLU A O 1
ATOM 663 N N . GLN A 1 86 ? 3.181 -8.823 -11.317 1.00 85.06 86 GLN A N 1
ATOM 664 C CA . GLN A 1 86 ? 4.082 -8.415 -12.395 1.00 85.06 86 GLN A CA 1
ATOM 665 C C . GLN A 1 86 ? 3.576 -8.949 -13.737 1.00 85.06 86 GLN A C 1
ATOM 667 O O . GLN A 1 86 ? 3.734 -10.125 -14.060 1.00 85.06 86 GLN A O 1
ATOM 672 N N . ASN A 1 87 ? 2.963 -8.084 -14.543 1.00 81.75 87 ASN A N 1
ATOM 673 C CA . ASN A 1 87 ? 2.372 -8.480 -15.828 1.00 81.75 87 ASN A CA 1
ATOM 674 C C . ASN A 1 87 ? 3.347 -8.362 -17.014 1.00 81.75 87 ASN A C 1
ATOM 676 O O . ASN A 1 87 ? 3.172 -9.038 -18.031 1.00 81.75 87 ASN A O 1
ATOM 680 N N . ASP A 1 88 ? 4.382 -7.530 -16.891 1.00 75.44 88 ASP A N 1
ATOM 681 C CA . ASP A 1 88 ? 5.412 -7.299 -17.910 1.00 75.44 88 ASP A CA 1
ATOM 682 C C . ASP A 1 88 ? 6.654 -6.634 -17.284 1.00 75.44 88 ASP A C 1
ATOM 684 O O . ASP A 1 88 ? 6.535 -5.978 -16.254 1.00 75.44 88 ASP A O 1
ATOM 688 N N . GLY A 1 89 ? 7.830 -6.760 -17.903 1.00 70.25 89 GLY A N 1
ATOM 689 C CA . GLY A 1 89 ? 9.074 -6.122 -17.445 1.00 70.25 89 GLY A CA 1
ATOM 690 C C . GLY A 1 89 ? 10.055 -7.017 -16.669 1.00 70.25 89 GLY A C 1
ATOM 691 O O . GLY A 1 89 ? 9.875 -8.229 -16.525 1.00 70.25 89 GLY A O 1
ATOM 692 N N . SER A 1 90 ? 11.137 -6.391 -16.197 1.00 66.69 90 SER A N 1
ATOM 693 C CA . SER A 1 90 ? 12.362 -6.997 -15.637 1.00 66.69 90 SER A CA 1
ATOM 694 C C . SER A 1 90 ? 12.157 -7.698 -14.288 1.00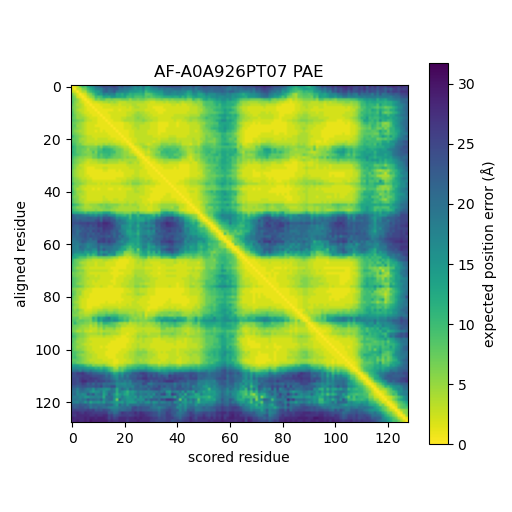 66.69 90 SER A C 1
ATOM 696 O O . SER A 1 90 ? 12.764 -8.748 -14.055 1.00 66.69 90 SER A O 1
ATOM 698 N N . GLY A 1 91 ? 11.269 -7.185 -13.431 1.00 70.00 91 GLY A N 1
ATOM 699 C CA . GLY A 1 91 ? 10.990 -7.752 -12.111 1.00 70.00 91 GLY A CA 1
ATOM 700 C C . GLY A 1 91 ? 10.138 -6.846 -11.220 1.00 70.00 91 GLY A C 1
ATOM 701 O O . GLY A 1 91 ? 9.721 -5.757 -11.613 1.00 70.00 91 GLY A O 1
ATOM 702 N N . PHE A 1 92 ? 9.855 -7.338 -10.017 1.00 75.69 92 PHE A N 1
ATOM 703 C CA . PHE A 1 92 ? 9.259 -6.569 -8.932 1.00 75.69 92 PHE A CA 1
ATOM 704 C C . PHE A 1 92 ? 10.132 -6.746 -7.687 1.00 75.69 92 PHE A C 1
ATOM 706 O O . PHE A 1 92 ? 10.371 -7.885 -7.277 1.00 75.69 92 PHE A O 1
ATOM 713 N N . GLU A 1 93 ? 10.583 -5.645 -7.087 1.00 77.62 93 GLU A N 1
ATOM 714 C CA . GLU A 1 93 ? 11.335 -5.657 -5.835 1.00 77.62 93 GLU A CA 1
ATOM 715 C C . GLU A 1 93 ? 10.771 -4.621 -4.857 1.00 77.62 93 GLU A C 1
ATOM 717 O O . GLU A 1 93 ? 10.583 -3.446 -5.178 1.00 77.62 93 GLU A O 1
ATOM 722 N N . SER A 1 94 ? 10.500 -5.059 -3.630 1.00 81.56 94 SER A N 1
ATOM 723 C CA . SER A 1 94 ? 10.188 -4.155 -2.528 1.00 81.56 94 SER A CA 1
ATOM 724 C C . SER A 1 94 ? 10.858 -4.603 -1.243 1.00 81.56 94 SER A C 1
ATOM 726 O O . SER A 1 94 ? 10.918 -5.799 -0.956 1.00 81.56 94 SER A O 1
ATOM 728 N N . ASP A 1 95 ? 11.301 -3.639 -0.439 1.00 83.25 95 ASP A N 1
ATOM 729 C CA . ASP A 1 95 ? 11.893 -3.880 0.873 1.00 83.25 95 ASP A CA 1
ATOM 730 C C . ASP A 1 95 ? 11.402 -2.877 1.934 1.00 83.25 95 ASP A C 1
ATOM 732 O O . ASP A 1 95 ? 10.562 -2.008 1.680 1.00 83.25 95 ASP A O 1
ATOM 736 N N . ASN A 1 96 ? 11.894 -3.050 3.167 1.00 85.50 96 ASN A N 1
ATOM 737 C CA . ASN A 1 96 ? 11.662 -2.142 4.293 1.00 85.50 96 ASN A CA 1
ATOM 738 C C . ASN A 1 96 ? 10.172 -1.833 4.560 1.00 85.50 96 ASN A C 1
ATOM 740 O O . ASN A 1 96 ? 9.760 -0.684 4.735 1.00 85.50 96 ASN A O 1
ATOM 744 N N . HIS A 1 97 ? 9.344 -2.880 4.576 1.00 88.94 97 HIS A N 1
ATOM 745 C CA . HIS A 1 97 ? 7.904 -2.742 4.763 1.00 88.94 97 HIS A CA 1
ATOM 746 C C . HIS A 1 97 ? 7.543 -2.222 6.162 1.00 88.94 97 HIS A C 1
ATOM 748 O O . HIS A 1 97 ? 7.998 -2.738 7.183 1.00 88.94 97 HIS A O 1
ATOM 754 N N . SER A 1 98 ? 6.654 -1.234 6.203 1.00 89.81 98 SER A N 1
ATOM 755 C CA . SER A 1 98 ? 6.067 -0.660 7.412 1.00 89.81 98 SER A CA 1
ATOM 756 C C . SER A 1 98 ? 4.553 -0.809 7.374 1.00 89.81 98 SER A C 1
ATOM 758 O O . SER A 1 98 ? 3.920 -0.423 6.397 1.00 89.81 98 SER A O 1
ATOM 760 N N . PHE A 1 99 ? 3.950 -1.297 8.456 1.00 93.25 99 PHE A N 1
ATOM 761 C CA . PHE A 1 99 ? 2.501 -1.479 8.561 1.00 93.25 99 PHE A CA 1
ATOM 762 C C . PHE A 1 99 ? 1.962 -0.798 9.813 1.00 93.25 99 PHE A C 1
ATOM 764 O O . PHE A 1 99 ? 2.629 -0.769 10.848 1.00 93.25 99 PHE A O 1
ATOM 771 N N . HIS A 1 100 ? 0.726 -0.310 9.746 1.00 94.31 100 HIS A N 1
ATOM 772 C CA . HIS A 1 100 ? -0.002 0.143 10.926 1.00 94.31 100 HIS A CA 1
ATOM 773 C C . HIS A 1 100 ? -1.335 -0.598 11.032 1.00 94.31 100 HIS A C 1
ATOM 775 O O . HIS A 1 100 ? -2.236 -0.422 10.207 1.00 94.31 100 HIS A O 1
ATOM 781 N N . ALA A 1 101 ? -1.453 -1.419 12.077 1.00 95.50 101 ALA A N 1
ATOM 782 C CA . ALA A 1 101 ? -2.699 -2.075 12.441 1.00 95.50 101 ALA A CA 1
ATOM 783 C C . ALA A 1 101 ? -3.658 -1.045 13.046 1.00 95.50 101 ALA A C 1
ATOM 785 O O . ALA A 1 101 ? -3.430 -0.518 14.135 1.00 95.50 101 ALA A O 1
ATOM 786 N N . GLY A 1 102 ? -4.735 -0.749 12.328 1.00 94.56 102 GLY A N 1
ATOM 787 C CA . GLY A 1 102 ? -5.655 0.325 12.663 1.00 94.56 102 GLY A CA 1
ATOM 788 C C . GLY A 1 102 ? -6.874 0.332 11.755 1.00 94.56 102 GLY A C 1
ATOM 789 O O . GLY A 1 102 ? -6.928 -0.360 10.743 1.00 94.56 102 GLY A O 1
ATOM 790 N N . THR A 1 103 ? -7.867 1.127 12.138 1.00 95.44 103 THR A N 1
ATOM 791 C CA . THR A 1 103 ? -9.093 1.338 11.359 1.00 95.44 103 THR A CA 1
ATOM 792 C C . THR A 1 103 ? -9.309 2.827 11.125 1.00 95.44 103 THR A C 1
ATOM 794 O O . THR A 1 103 ? -8.720 3.668 11.810 1.00 95.44 103 THR A O 1
ATOM 797 N N . GLY A 1 104 ? -10.132 3.162 10.140 1.00 94.94 104 GLY A N 1
ATOM 798 C CA . GLY A 1 104 ? -10.447 4.533 9.773 1.00 94.94 104 GLY A CA 1
ATOM 799 C C . GLY A 1 104 ? -9.317 5.235 9.038 1.00 94.94 104 GLY A C 1
ATOM 800 O O . GLY A 1 104 ? -8.346 4.618 8.599 1.00 94.94 104 GLY A O 1
ATOM 801 N N . LYS A 1 105 ? -9.467 6.555 8.912 1.00 92.88 105 LYS A N 1
ATOM 802 C CA . LYS A 1 105 ? -8.466 7.421 8.297 1.00 92.88 105 LYS A CA 1
ATOM 803 C C . LYS A 1 105 ? -7.145 7.315 9.058 1.00 92.88 105 LYS A C 1
ATOM 805 O O . LYS A 1 105 ? -7.113 7.542 10.267 1.00 92.88 105 LYS A O 1
ATOM 810 N N . PHE A 1 106 ? -6.057 7.054 8.347 1.00 90.44 106 PHE A N 1
ATOM 811 C CA . PHE A 1 106 ? -4.725 7.156 8.924 1.00 90.44 106 PHE A CA 1
ATOM 812 C C . PHE A 1 106 ? -4.361 8.629 9.135 1.00 90.44 106 PHE A C 1
ATOM 814 O O . PHE A 1 106 ? -4.487 9.461 8.232 1.00 90.44 106 PHE A O 1
ATOM 821 N N . ALA A 1 107 ? -3.925 8.954 10.347 1.00 83.88 107 ALA A N 1
ATOM 822 C CA . ALA A 1 107 ? -3.453 10.278 10.716 1.00 83.88 107 ALA A CA 1
ATOM 823 C C . ALA A 1 107 ? -1.960 10.171 11.049 1.00 83.88 107 ALA A C 1
ATOM 825 O O . ALA A 1 107 ? -1.628 9.719 12.147 1.00 83.88 107 ALA A O 1
ATOM 826 N N . PRO A 1 108 ? -1.054 10.539 10.124 1.00 70.19 108 PRO A N 1
ATOM 827 C CA . PRO A 1 108 ? 0.371 10.473 10.402 1.00 70.19 108 PRO A CA 1
ATOM 828 C C . PRO A 1 108 ? 0.712 11.435 11.542 1.00 70.19 108 PRO A C 1
ATOM 830 O O . PRO A 1 108 ? 0.414 12.630 11.483 1.00 70.19 108 PRO A O 1
ATOM 833 N N . THR A 1 109 ? 1.369 10.930 12.581 1.00 63.53 109 THR A N 1
ATOM 834 C CA . THR A 1 109 ? 2.110 11.781 13.512 1.00 63.53 109 THR A CA 1
ATOM 835 C 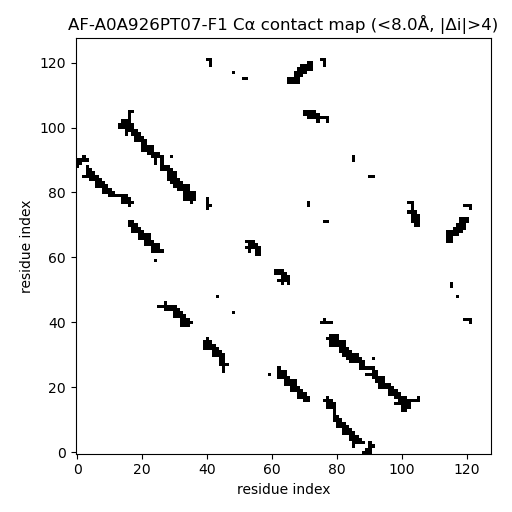C . THR A 1 109 ? 3.386 12.194 12.787 1.00 63.53 109 THR A C 1
ATOM 837 O O . THR A 1 109 ? 4.224 11.334 12.551 1.00 63.53 109 THR A O 1
ATOM 840 N N . LEU A 1 110 ? 3.476 13.459 12.354 1.00 52.25 110 LEU A N 1
ATOM 841 C CA . LEU A 1 110 ? 4.600 14.066 11.617 1.00 52.25 110 LEU A CA 1
ATOM 842 C C . LEU A 1 110 ? 5.940 13.325 11.796 1.00 52.25 110 LEU A C 1
ATOM 844 O O . LEU A 1 110 ? 6.567 13.430 12.849 1.00 52.25 110 LEU A O 1
ATOM 848 N N . VAL A 1 111 ? 6.393 12.639 10.744 1.00 48.81 111 VAL A N 1
ATOM 849 C CA . VAL A 1 111 ? 7.785 12.199 10.598 1.00 48.81 111 VAL A CA 1
ATOM 850 C C . VAL A 1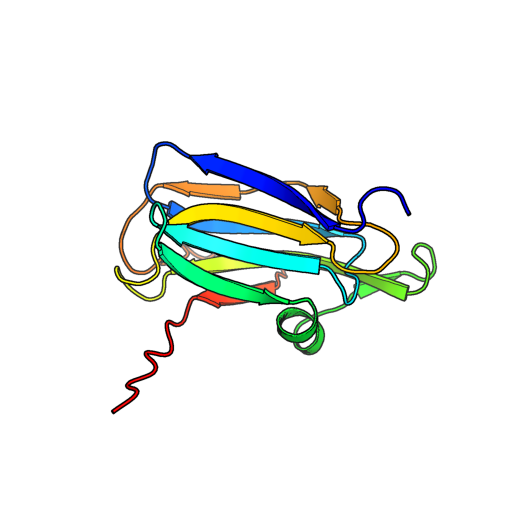 111 ? 8.346 12.919 9.370 1.00 48.81 111 VAL A C 1
ATOM 852 O O . VAL A 1 111 ? 7.813 12.730 8.276 1.00 48.81 111 VAL A O 1
ATOM 855 N N . PRO A 1 112 ? 9.345 13.806 9.517 1.00 44.91 112 PRO A N 1
ATOM 856 C CA . PRO A 1 112 ? 9.927 14.508 8.386 1.00 44.91 112 PRO A CA 1
ATOM 857 C C . PRO A 1 112 ? 10.978 13.620 7.712 1.00 44.91 112 PRO A C 1
ATOM 859 O O . PRO A 1 112 ? 12.168 13.748 7.979 1.00 44.91 112 PRO A O 1
ATOM 862 N N . GLU A 1 113 ? 10.539 12.741 6.815 1.00 46.88 113 GLU A N 1
ATOM 863 C CA . GLU A 1 113 ? 11.415 12.101 5.830 1.00 46.88 113 GLU A CA 1
ATOM 864 C C . GLU A 1 113 ? 10.850 12.331 4.418 1.00 46.88 113 GLU A C 1
ATOM 866 O O . GLU A 1 113 ? 9.632 12.237 4.224 1.00 46.88 113 GLU A O 1
ATOM 871 N N . PRO A 1 114 ? 11.693 12.682 3.426 1.00 46.69 114 PRO A N 1
ATOM 872 C CA . PRO A 1 114 ? 11.243 12.901 2.056 1.00 46.69 114 PRO A CA 1
ATOM 873 C C . PRO A 1 114 ? 10.724 11.581 1.479 1.00 46.69 114 PRO A C 1
ATOM 875 O O . PRO A 1 114 ? 11.493 10.653 1.244 1.00 46.69 114 PRO A O 1
ATOM 878 N N . SER A 1 115 ? 9.412 11.486 1.284 1.00 51.81 115 SER A N 1
ATOM 879 C CA . SER A 1 115 ? 8.740 10.236 0.935 1.00 51.81 115 SER A CA 1
ATOM 880 C C . SER A 1 115 ? 7.514 10.459 0.044 1.00 51.81 115 SER A C 1
ATOM 882 O O . SER A 1 115 ? 6.937 11.550 0.012 1.00 51.81 115 SER A O 1
ATOM 884 N N . ILE A 1 116 ? 7.146 9.434 -0.732 1.00 56.41 116 ILE A N 1
ATOM 885 C CA . ILE A 1 116 ? 6.054 9.468 -1.714 1.00 56.41 116 ILE A CA 1
ATOM 886 C C . ILE A 1 116 ? 4.750 9.100 -1.011 1.00 56.41 116 ILE A C 1
ATOM 888 O O . ILE A 1 116 ? 4.600 7.992 -0.506 1.00 56.41 116 ILE A O 1
ATOM 892 N N . VAL A 1 117 ? 3.782 10.013 -1.001 1.00 57.53 117 VAL A N 1
ATOM 893 C CA . VAL A 1 117 ? 2.515 9.848 -0.277 1.00 57.53 117 VAL A CA 1
ATOM 894 C C . VAL A 1 117 ? 1.374 9.586 -1.266 1.00 57.53 117 VAL A C 1
ATOM 896 O O . VAL A 1 117 ? 0.975 10.488 -1.999 1.00 57.53 117 VAL A O 1
ATOM 899 N N . LEU A 1 118 ? 0.835 8.361 -1.285 1.00 55.44 118 LEU A N 1
ATOM 900 C CA . LEU A 1 118 ? -0.292 7.931 -2.124 1.00 55.44 118 LEU A CA 1
ATOM 901 C C . LEU A 1 118 ? -1.525 7.630 -1.254 1.00 55.44 118 LEU A C 1
ATOM 903 O O . LEU A 1 118 ? -1.566 6.682 -0.469 1.00 55.44 118 LEU A O 1
ATOM 907 N N . GLY A 1 119 ? -2.557 8.463 -1.378 1.00 58.97 119 GLY A N 1
ATOM 908 C CA . GLY A 1 119 ? -3.809 8.284 -0.641 1.00 58.97 119 GLY A CA 1
ATOM 909 C C . GLY A 1 119 ? -4.706 7.217 -1.266 1.00 58.97 119 GLY A C 1
ATOM 910 O O . GLY A 1 119 ? -4.998 7.267 -2.460 1.00 58.97 119 GLY A O 1
ATOM 911 N N . LEU A 1 120 ? -5.210 6.289 -0.450 1.00 67.75 120 LEU A N 1
ATOM 912 C CA . LEU A 1 120 ? -6.228 5.321 -0.856 1.00 67.75 120 LEU A CA 1
ATOM 913 C C . LEU A 1 120 ? -7.594 6.020 -0.898 1.00 67.75 120 LEU A C 1
ATOM 915 O O . LEU A 1 120 ? -8.329 6.005 0.080 1.00 67.75 120 LEU A O 1
ATOM 919 N N . ALA A 1 121 ? -7.941 6.675 -2.003 1.00 57.59 121 ALA A N 1
ATOM 920 C CA . ALA A 1 121 ? -9.292 7.204 -2.194 1.00 57.59 121 ALA A CA 1
ATOM 921 C C . ALA A 1 121 ? -10.158 6.173 -2.930 1.00 57.59 121 ALA A C 1
ATOM 923 O O . ALA A 1 121 ? -9.832 5.774 -4.047 1.00 57.59 121 ALA A O 1
ATOM 924 N N . THR A 1 122 ? -11.279 5.752 -2.342 1.00 45.50 122 THR A N 1
ATOM 925 C CA . THR A 1 122 ? -12.272 4.935 -3.052 1.00 45.50 122 THR A CA 1
ATOM 926 C C . THR A 1 122 ? -13.079 5.828 -3.999 1.00 45.50 122 THR A C 1
ATOM 928 O O . THR A 1 122 ? -13.906 6.621 -3.548 1.00 45.50 122 THR A O 1
ATOM 931 N N . ILE A 1 123 ? -12.887 5.698 -5.315 1.00 42.72 123 ILE A N 1
ATOM 932 C CA . ILE A 1 123 ? -13.831 6.259 -6.293 1.00 42.72 123 ILE A CA 1
ATOM 933 C C . ILE A 1 123 ? -14.958 5.239 -6.450 1.00 42.72 123 ILE A C 1
ATOM 935 O O . ILE A 1 123 ? -14.811 4.224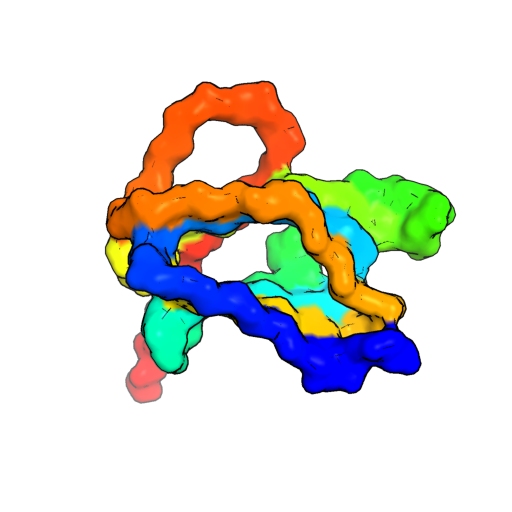 -7.124 1.00 42.72 123 ILE A O 1
ATOM 939 N N . GLY A 1 124 ? -16.084 5.479 -5.779 1.00 34.97 124 GLY A N 1
ATOM 940 C CA . GLY A 1 124 ? -17.281 4.665 -5.958 1.00 34.97 124 GLY A CA 1
ATOM 941 C C . GLY A 1 124 ? -17.823 4.838 -7.374 1.00 34.97 124 GLY A C 1
ATOM 942 O O . GLY A 1 124 ? -18.446 5.854 -7.672 1.00 34.97 124 GLY A O 1
ATOM 943 N N . SER A 1 125 ? -17.613 3.857 -8.250 1.00 36.47 125 SER A N 1
ATOM 944 C CA . SER A 1 125 ? -18.363 3.768 -9.499 1.00 36.47 125 SER A CA 1
ATOM 945 C C . SER A 1 125 ? -19.819 3.430 -9.170 1.00 36.47 125 SER A C 1
ATOM 947 O O . SER A 1 125 ? -20.149 2.287 -8.853 1.00 36.47 125 SER A O 1
ATOM 949 N N . THR A 1 126 ? -20.706 4.416 -9.236 1.00 37.19 126 THR A N 1
ATOM 950 C CA . THR A 1 126 ? -22.140 4.178 -9.399 1.00 37.19 126 THR A CA 1
ATOM 951 C C . THR A 1 126 ? -22.400 3.873 -10.871 1.00 37.19 126 THR A C 1
ATOM 953 O O . THR A 1 126 ? -22.604 4.779 -11.674 1.00 37.19 126 THR A O 1
ATOM 956 N N . LEU A 1 127 ? -22.391 2.593 -11.242 1.00 34.69 127 LEU A N 1
ATOM 957 C CA . LEU A 1 127 ? -23.016 2.165 -12.493 1.00 34.69 127 LEU A CA 1
ATOM 958 C C . LEU A 1 127 ? -24.517 1.978 -12.230 1.00 34.69 127 LEU A C 1
ATOM 960 O O . LEU A 1 127 ? -24.911 1.179 -11.381 1.00 34.69 127 LEU A O 1
ATOM 964 N N . ARG A 1 128 ? -25.320 2.801 -12.910 1.00 35.88 128 ARG A N 1
ATOM 965 C CA . ARG A 1 128 ? -26.747 2.572 -13.162 1.00 35.88 128 ARG A CA 1
ATOM 966 C C . ARG A 1 128 ? -26.904 1.707 -14.402 1.00 35.88 128 ARG A C 1
ATOM 968 O O . ARG A 1 128 ? -26.066 1.878 -15.315 1.00 35.88 128 ARG A O 1
#